Protein AF-A0A968AR28-F1 (afdb_monomer_lite)

Radius of gyration: 14.94 Å; chains: 1; bounding box: 33×21×40 Å

Foldseek 3Di:
DVVVVVVVVVLLVVLVVVCVVVVVVVVCCQCPVVVHDDDPVVVVVVVVVVSSVVSSVVVVVVPD

Sequence (64 aa):
MIKNLRFLLSKFLAAFLDVLPIILVITVFQIWVIQQPFPHLKETLLGFLLVITGLFIFVQGLET

pLDDT: mean 85.84, std 9.0, range [54.97, 95.5]

Secondary structure (DSSP, 8-state):
-HHHHHHHHHHHHHHHHHHHHHHHHHHHIIIIIS----TTHHHHHHHHHHHHHHHHHHHHHH--

Structure (mmCIF, N/CA/C/O backbone):
data_AF-A0A968AR28-F1
#
_entry.id   AF-A0A968AR28-F1
#
loop_
_atom_site.group_PDB
_atom_site.id
_atom_site.type_symbol
_atom_site.label_atom_id
_atom_site.label_alt_id
_atom_site.label_comp_id
_atom_site.label_asym_id
_atom_site.label_entity_id
_atom_site.label_seq_id
_atom_site.pdbx_PDB_ins_code
_atom_site.Cartn_x
_atom_site.Cartn_y
_atom_site.Cartn_z
_atom_site.occupancy
_atom_site.B_iso_or_equiv
_atom_site.auth_seq_id
_atom_site.auth_comp_id
_atom_site.auth_asym_id
_atom_site.auth_atom_id
_atom_site.pdbx_PDB_model_num
ATOM 1 N N . MET A 1 1 ? 8.591 11.059 -28.724 1.00 54.97 1 MET A N 1
ATOM 2 C CA . MET A 1 1 ? 8.596 11.507 -27.312 1.00 54.97 1 MET A CA 1
ATOM 3 C C . MET A 1 1 ? 7.356 11.064 -26.521 1.00 54.97 1 MET A C 1
ATOM 5 O O . MET A 1 1 ? 7.523 10.537 -25.434 1.00 54.97 1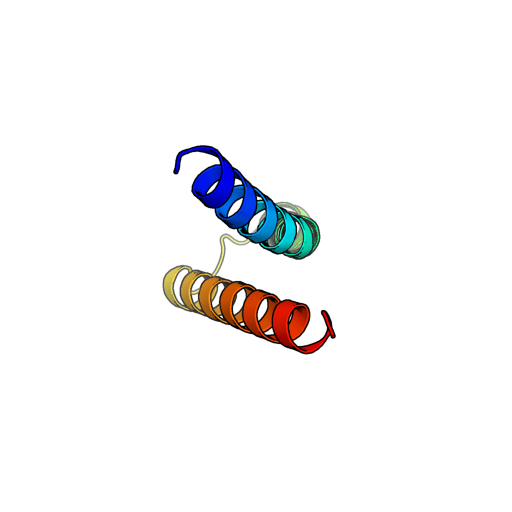 MET A O 1
ATOM 9 N N . ILE A 1 2 ? 6.128 11.172 -27.055 1.00 62.53 2 ILE A N 1
ATOM 10 C CA . ILE A 1 2 ? 4.881 10.812 -26.330 1.00 62.53 2 ILE A CA 1
ATOM 11 C C . ILE A 1 2 ? 4.738 9.297 -26.032 1.00 62.53 2 ILE A C 1
ATOM 13 O O . ILE A 1 2 ? 4.156 8.919 -25.018 1.00 62.53 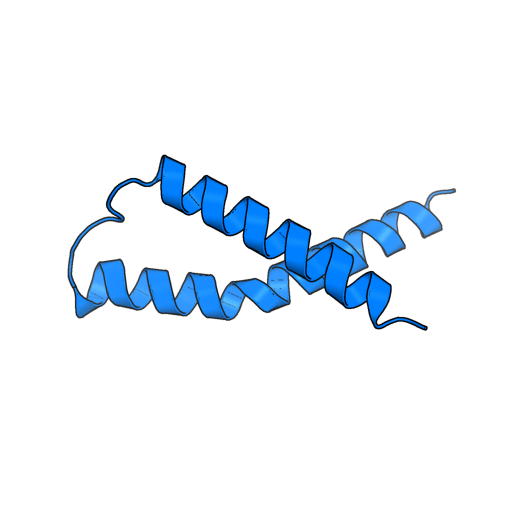2 ILE A O 1
ATOM 17 N N . LYS A 1 3 ? 5.289 8.406 -26.874 1.00 67.31 3 LYS A N 1
ATOM 18 C CA . LYS A 1 3 ? 5.202 6.940 -26.680 1.00 67.31 3 LYS A CA 1
ATOM 19 C C . LYS A 1 3 ? 5.933 6.440 -25.421 1.00 67.31 3 LYS A C 1
ATOM 21 O O . LYS A 1 3 ? 5.422 5.553 -24.748 1.00 67.31 3 LYS A O 1
ATOM 26 N N . ASN A 1 4 ? 7.074 7.033 -25.073 1.00 69.62 4 ASN A N 1
ATOM 27 C CA . ASN A 1 4 ? 7.896 6.604 -23.935 1.00 69.62 4 ASN A CA 1
ATOM 28 C C . ASN A 1 4 ? 7.228 6.923 -22.588 1.00 69.62 4 ASN A C 1
ATOM 30 O O . ASN A 1 4 ? 7.288 6.118 -21.665 1.00 69.62 4 ASN A O 1
ATOM 34 N N . LEU A 1 5 ? 6.527 8.056 -22.494 1.00 72.31 5 LEU A N 1
ATOM 35 C CA . LEU A 1 5 ? 5.816 8.445 -21.275 1.00 72.31 5 LEU A CA 1
ATOM 36 C C . LEU A 1 5 ? 4.635 7.510 -20.974 1.00 72.31 5 LEU A C 1
ATOM 38 O O . LEU A 1 5 ? 4.407 7.143 -19.826 1.00 72.31 5 LEU A O 1
ATOM 42 N N . ARG A 1 6 ? 3.915 7.072 -22.017 1.00 76.19 6 ARG A N 1
ATOM 43 C CA . ARG A 1 6 ? 2.805 6.114 -21.879 1.00 76.19 6 ARG A CA 1
ATOM 44 C C . ARG A 1 6 ? 3.285 4.738 -21.412 1.00 76.19 6 ARG A C 1
ATOM 46 O O . ARG A 1 6 ? 2.592 4.107 -20.626 1.00 76.19 6 ARG A O 1
ATOM 53 N N . PHE A 1 7 ? 4.465 4.308 -21.855 1.00 76.75 7 PHE A N 1
ATOM 54 C CA . PHE A 1 7 ? 5.079 3.045 -21.436 1.00 76.75 7 PHE A CA 1
ATOM 55 C C . PHE A 1 7 ? 5.516 3.061 -19.962 1.00 76.75 7 PHE A C 1
ATOM 57 O O . PHE A 1 7 ? 5.267 2.110 -19.227 1.00 76.75 7 PHE A O 1
ATOM 64 N N . LEU A 1 8 ? 6.114 4.163 -19.497 1.00 74.69 8 LEU A N 1
ATOM 65 C CA . LEU A 1 8 ? 6.474 4.313 -18.082 1.00 74.69 8 LEU A CA 1
ATOM 66 C C . LEU A 1 8 ? 5.232 4.364 -17.181 1.00 74.69 8 LEU A C 1
ATOM 68 O O . LEU A 1 8 ? 5.190 3.694 -16.152 1.00 74.69 8 LEU A O 1
ATOM 72 N N . LEU A 1 9 ? 4.192 5.094 -17.600 1.00 80.19 9 LEU A N 1
ATOM 73 C CA . LEU A 1 9 ? 2.915 5.142 -16.884 1.00 80.19 9 LEU A CA 1
ATOM 74 C C . LEU A 1 9 ? 2.213 3.781 -16.840 1.00 80.19 9 LEU A C 1
ATOM 76 O O . LEU A 1 9 ? 1.647 3.438 -15.807 1.00 80.19 9 LEU A O 1
ATOM 80 N N . SER A 1 10 ? 2.256 2.990 -17.920 1.00 80.25 10 SER A N 1
ATOM 81 C CA . SER A 1 10 ? 1.640 1.659 -17.916 1.00 80.25 10 SER A CA 1
ATOM 82 C C . SER A 1 10 ? 2.360 0.698 -16.975 1.00 80.25 10 SER A C 1
ATOM 84 O O . SER A 1 10 ? 1.696 -0.055 -16.274 1.00 80.25 10 SER A O 1
ATOM 86 N N . LYS A 1 11 ? 3.698 0.746 -16.912 1.00 75.12 11 LYS A N 1
ATOM 87 C CA . LYS A 1 11 ? 4.478 -0.062 -15.961 1.00 75.12 11 LYS A CA 1
ATOM 88 C C . LYS A 1 11 ? 4.207 0.333 -14.510 1.00 75.12 11 LYS A C 1
ATOM 90 O O . LYS A 1 11 ? 4.032 -0.534 -13.662 1.00 75.12 11 LYS A O 1
ATOM 95 N N . PHE A 1 12 ? 4.113 1.632 -14.233 1.00 76.44 12 PHE A N 1
ATOM 96 C CA . PHE A 1 12 ? 3.768 2.119 -12.899 1.00 76.44 12 PHE A CA 1
ATOM 97 C C . PHE A 1 12 ? 2.344 1.712 -12.483 1.00 76.44 12 PHE A C 1
ATOM 99 O O . PHE A 1 12 ? 2.133 1.250 -11.365 1.00 76.44 12 PHE A O 1
ATOM 106 N N . LEU A 1 13 ? 1.370 1.828 -13.393 1.00 83.06 13 LEU A N 1
ATOM 107 C CA . LEU A 1 13 ? -0.003 1.373 -13.154 1.00 83.06 13 LEU A CA 1
ATOM 108 C C . LEU A 1 13 ? -0.089 -0.140 -12.949 1.00 83.06 13 LEU A C 1
ATOM 110 O O . LEU A 1 13 ? -0.850 -0.571 -12.092 1.00 83.06 13 LEU A O 1
ATOM 114 N N . ALA A 1 14 ? 0.686 -0.934 -13.690 1.00 82.06 14 ALA A N 1
ATOM 115 C CA . ALA A 1 14 ? 0.752 -2.379 -13.484 1.00 82.06 14 ALA A CA 1
ATOM 116 C C . ALA A 1 14 ? 1.239 -2.716 -12.064 1.00 82.06 14 ALA A C 1
ATOM 118 O O . ALA A 1 14 ? 0.539 -3.412 -11.339 1.00 82.06 14 ALA A O 1
ATOM 119 N N . ALA A 1 15 ? 2.342 -2.109 -11.614 1.00 78.31 15 ALA A N 1
ATOM 120 C CA . ALA A 1 15 ? 2.845 -2.300 -10.252 1.00 7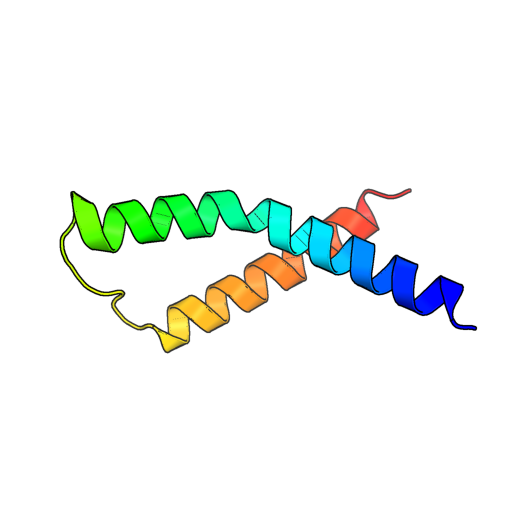8.31 15 ALA A CA 1
ATOM 121 C C . ALA A 1 15 ? 1.842 -1.839 -9.173 1.00 78.31 15 ALA A C 1
ATOM 123 O O . ALA A 1 15 ? 1.744 -2.439 -8.106 1.00 78.31 15 ALA A O 1
ATOM 124 N N . PHE A 1 16 ? 1.063 -0.783 -9.436 1.00 83.19 16 PHE A N 1
ATOM 125 C CA . PHE A 1 16 ? -0.015 -0.366 -8.535 1.00 83.19 16 PHE A CA 1
ATOM 126 C C . PHE A 1 16 ? -1.161 -1.390 -8.493 1.00 83.19 16 PHE A C 1
ATOM 128 O O . PHE A 1 16 ? -1.683 -1.691 -7.419 1.00 83.19 16 PHE A O 1
ATOM 135 N N . LEU A 1 17 ? -1.537 -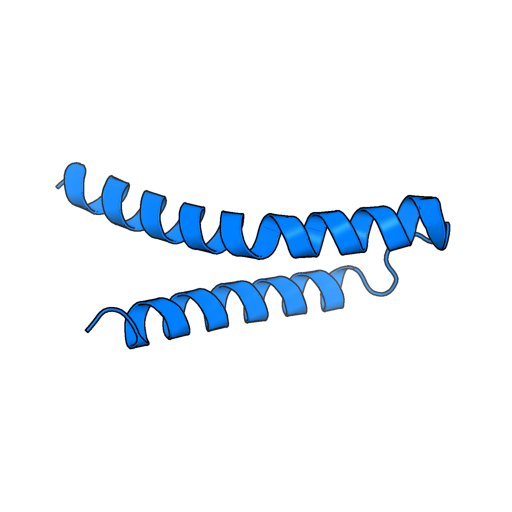1.948 -9.648 1.00 88.19 17 LEU A N 1
ATOM 136 C CA . LEU A 1 17 ? -2.546 -3.002 -9.752 1.00 88.19 17 LEU A CA 1
ATOM 137 C C . LEU A 1 17 ? -2.110 -4.297 -9.061 1.00 88.19 17 LEU A C 1
ATOM 139 O O . LEU A 1 17 ? -2.971 -4.979 -8.521 1.00 88.19 17 LEU A O 1
ATOM 143 N N . ASP A 1 18 ? -0.813 -4.598 -8.994 1.00 86.25 18 ASP A N 1
ATOM 144 C CA . ASP A 1 18 ? -0.294 -5.753 -8.247 1.00 86.25 18 ASP A CA 1
ATOM 145 C C . ASP A 1 18 ? -0.508 -5.613 -6.727 1.00 86.25 18 ASP A C 1
ATOM 147 O O . ASP A 1 18 ? -0.721 -6.599 -6.021 1.00 86.25 18 ASP A O 1
ATOM 151 N N . VAL A 1 19 ? -0.500 -4.379 -6.208 1.00 86.25 19 VAL A N 1
ATOM 152 C CA . VAL A 1 19 ? -0.719 -4.073 -4.780 1.00 86.25 19 VAL A CA 1
ATOM 153 C C . VAL A 1 19 ? -2.207 -3.861 -4.459 1.00 86.25 19 VAL A C 1
ATOM 155 O O . VAL A 1 19 ? -2.628 -4.008 -3.308 1.00 86.25 19 VAL A O 1
ATOM 158 N N . LEU A 1 20 ? -3.039 -3.579 -5.465 1.00 90.25 20 LEU A N 1
ATOM 159 C CA . LEU A 1 20 ? -4.480 -3.358 -5.313 1.00 90.25 20 LEU A CA 1
ATOM 160 C C . LEU A 1 20 ? -5.218 -4.503 -4.580 1.00 90.25 20 LEU A C 1
ATOM 162 O O . LEU A 1 20 ? -6.003 -4.186 -3.683 1.00 90.25 20 LEU A O 1
ATOM 166 N N . PRO A 1 21 ? -4.976 -5.805 -4.862 1.00 91.19 21 PRO A N 1
ATOM 167 C CA . PRO A 1 21 ? -5.599 -6.904 -4.126 1.00 91.19 21 PRO A CA 1
ATOM 168 C C . PRO A 1 21 ? -5.278 -6.851 -2.632 1.00 91.19 21 PRO A C 1
ATOM 170 O O . PRO A 1 21 ? -6.155 -7.084 -1.807 1.00 91.19 21 PRO A O 1
ATOM 173 N N . ILE A 1 22 ? -4.039 -6.496 -2.279 1.00 90.44 22 ILE A N 1
ATOM 174 C CA . ILE A 1 22 ? -3.588 -6.391 -0.888 1.00 90.44 22 ILE A CA 1
ATOM 175 C C . ILE A 1 22 ? -4.326 -5.244 -0.192 1.00 90.44 22 ILE A C 1
ATOM 177 O O . ILE A 1 22 ? -4.891 -5.438 0.883 1.00 90.44 22 ILE A O 1
ATOM 181 N N . ILE A 1 23 ? -4.385 -4.066 -0.824 1.00 91.31 23 ILE A N 1
ATOM 182 C CA . ILE A 1 23 ? -5.126 -2.904 -0.305 1.00 91.31 23 ILE A CA 1
ATOM 183 C C . ILE A 1 23 ? -6.605 -3.253 -0.109 1.00 91.31 23 ILE A C 1
ATOM 185 O O . ILE A 1 23 ? -7.191 -2.907 0.920 1.00 91.31 23 ILE A O 1
ATOM 189 N N . LEU A 1 24 ? -7.204 -3.953 -1.074 1.00 94.19 24 LEU A N 1
ATOM 190 C CA . LEU A 1 24 ? -8.608 -4.346 -1.041 1.00 94.19 24 LEU A CA 1
ATOM 191 C C . LEU A 1 24 ? -8.879 -5.310 0.114 1.00 94.19 24 LEU A C 1
ATOM 193 O O . LEU A 1 24 ? -9.778 -5.055 0.912 1.00 94.19 24 LEU A O 1
ATOM 197 N N . VAL A 1 25 ? -8.066 -6.361 0.259 1.00 94.50 25 VAL A N 1
ATOM 198 C CA . VAL A 1 25 ? -8.173 -7.313 1.373 1.00 94.50 25 VAL A CA 1
ATOM 199 C C . VAL A 1 25 ? -8.038 -6.586 2.709 1.00 94.50 25 VAL A C 1
ATOM 201 O O . VAL A 1 25 ? -8.917 -6.718 3.556 1.00 94.50 25 VAL A O 1
ATOM 204 N N . ILE A 1 26 ? -7.005 -5.758 2.894 1.00 91.56 26 ILE A N 1
ATOM 205 C CA . ILE A 1 26 ? -6.805 -5.028 4.155 1.00 91.56 26 ILE A CA 1
ATOM 206 C C . ILE A 1 26 ? -8.005 -4.119 4.449 1.00 91.56 26 ILE A C 1
ATOM 208 O O . ILE A 1 26 ? -8.509 -4.118 5.568 1.00 91.56 26 ILE A O 1
ATOM 212 N N . THR A 1 27 ? -8.507 -3.385 3.456 1.00 92.50 27 THR A N 1
ATOM 213 C CA . THR A 1 27 ? -9.650 -2.473 3.628 1.00 92.50 27 THR A CA 1
ATOM 214 C C . THR A 1 27 ? -10.925 -3.222 4.012 1.00 92.50 27 THR A C 1
ATOM 216 O O .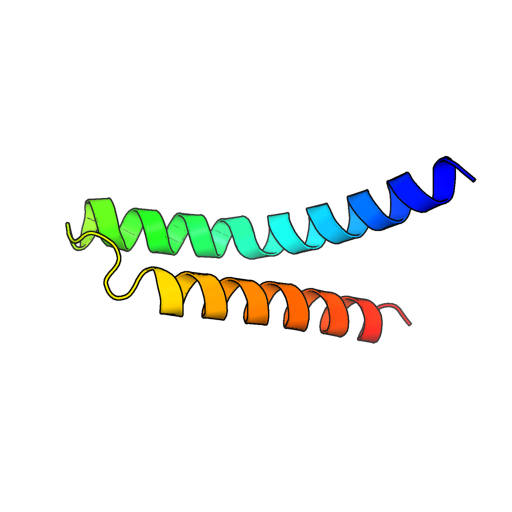 THR A 1 27 ? -11.650 -2.783 4.906 1.00 92.50 27 THR A O 1
ATOM 219 N N . VAL A 1 28 ? -11.188 -4.372 3.383 1.00 95.31 28 VAL A N 1
ATOM 220 C CA . VAL A 1 28 ? -12.330 -5.226 3.731 1.00 95.31 28 VAL A CA 1
ATOM 221 C C . VAL A 1 28 ? -12.211 -5.714 5.170 1.00 95.31 28 VAL A C 1
ATOM 223 O O . VAL A 1 28 ? -13.158 -5.578 5.941 1.00 95.31 28 VAL A O 1
ATOM 226 N N . PHE A 1 29 ? -11.045 -6.226 5.562 1.00 93.81 29 PHE A N 1
ATOM 227 C CA . PHE A 1 29 ? -10.838 -6.710 6.923 1.00 93.81 29 PHE A CA 1
ATOM 228 C C . PHE A 1 29 ? -10.975 -5.595 7.960 1.00 93.81 29 PHE A C 1
ATOM 230 O O . PHE A 1 29 ? -11.663 -5.792 8.954 1.00 93.81 29 PHE A O 1
ATOM 237 N N . GLN A 1 30 ? -10.393 -4.419 7.726 1.00 91.75 30 GLN A N 1
ATOM 238 C CA . GLN A 1 30 ? -10.476 -3.296 8.665 1.00 91.75 30 GLN A CA 1
ATOM 239 C C . GLN A 1 30 ? -11.924 -2.828 8.861 1.00 91.75 30 GLN A C 1
ATOM 241 O O . GLN A 1 30 ? -12.415 -2.762 9.986 1.00 91.75 30 GLN A O 1
ATOM 246 N N . ILE A 1 31 ? -12.642 -2.572 7.766 1.00 93.25 31 ILE A N 1
ATOM 247 C CA . ILE A 1 31 ? -13.961 -1.932 7.826 1.00 93.25 31 ILE A CA 1
ATOM 248 C C . ILE A 1 31 ? -15.077 -2.935 8.134 1.00 93.25 31 ILE A C 1
ATOM 250 O O . ILE A 1 31 ? -15.958 -2.639 8.935 1.00 93.25 31 ILE A O 1
ATOM 254 N N . TRP A 1 32 ? -15.063 -4.113 7.508 1.00 94.56 32 TRP A N 1
ATOM 255 C CA . TRP A 1 32 ? -16.197 -5.042 7.552 1.00 94.56 32 TRP A CA 1
ATOM 256 C C . TRP A 1 32 ? -16.025 -6.156 8.581 1.00 94.56 32 TRP A C 1
ATOM 258 O O . TRP A 1 32 ? -17.010 -6.591 9.172 1.00 94.56 32 TRP A O 1
ATOM 268 N N . VAL A 1 33 ? -14.793 -6.622 8.806 1.00 95.31 33 VAL A N 1
ATOM 269 C CA . VAL A 1 33 ? -14.524 -7.736 9.733 1.00 95.31 33 VAL A CA 1
ATOM 270 C C . VAL A 1 33 ? -14.192 -7.213 11.129 1.00 95.31 33 VAL A C 1
ATOM 272 O O . VAL A 1 33 ? -14.844 -7.582 12.100 1.00 95.31 33 VAL A O 1
ATOM 275 N N . ILE A 1 34 ? -13.193 -6.336 11.223 1.00 93.75 34 ILE A N 1
ATOM 276 C CA . ILE A 1 34 ? -12.680 -5.763 12.474 1.00 93.75 34 ILE A CA 1
ATOM 277 C C . ILE A 1 34 ? -13.554 -4.585 12.931 1.00 93.75 34 ILE A C 1
ATOM 279 O O . ILE A 1 34 ? -13.618 -4.298 14.125 1.00 93.75 34 ILE A O 1
ATOM 283 N N . GLN A 1 35 ? -14.261 -3.936 11.995 1.00 93.00 35 GLN A N 1
ATOM 284 C CA . GLN A 1 35 ? -15.133 -2.779 12.238 1.00 93.00 35 GLN A CA 1
ATOM 285 C C . GLN A 1 35 ? -14.400 -1.612 12.911 1.00 93.00 35 GLN A C 1
ATOM 287 O O . GLN A 1 35 ? -14.972 -0.864 13.704 1.00 93.00 35 GLN A O 1
ATOM 292 N N . GLN A 1 36 ? -13.119 -1.444 12.581 1.00 88.06 36 GLN A N 1
ATOM 293 C CA . GLN A 1 36 ? -12.310 -0.322 13.033 1.00 88.06 36 GLN A CA 1
ATOM 294 C C . GLN A 1 36 ? -11.764 0.436 11.823 1.00 88.06 36 GLN A C 1
ATOM 296 O O . GLN A 1 36 ? -11.292 -0.175 10.861 1.00 88.06 36 GLN A O 1
ATOM 301 N N . PRO A 1 37 ? -11.815 1.779 11.835 1.00 83.81 37 PRO A N 1
ATOM 302 C CA . PRO A 1 37 ? -11.100 2.550 10.835 1.00 83.81 37 PRO A CA 1
ATOM 303 C C . PRO A 1 37 ? -9.600 2.288 10.978 1.00 83.81 37 PRO A C 1
ATOM 305 O O . PRO A 1 37 ? -9.115 1.976 12.065 1.00 83.81 37 PRO A O 1
ATOM 308 N N . PHE A 1 38 ? -8.865 2.459 9.881 1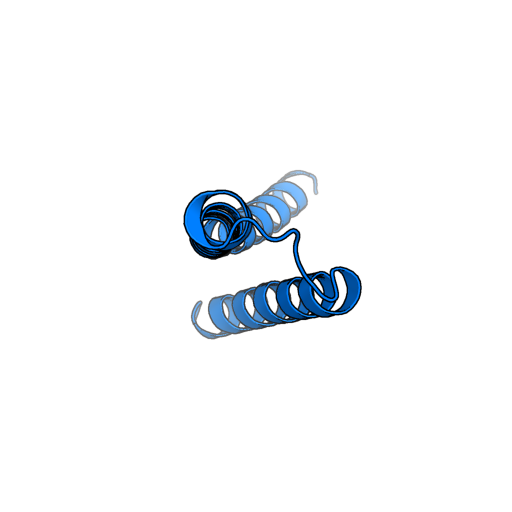.00 86.44 38 PHE A N 1
ATOM 309 C CA . PHE A 1 38 ? -7.418 2.270 9.860 1.00 86.44 38 PHE A CA 1
ATOM 310 C C . PHE A 1 38 ? -6.732 3.048 11.002 1.00 86.44 38 PHE A C 1
ATOM 312 O O . PHE A 1 38 ? -6.755 4.285 10.997 1.00 86.44 38 PHE A O 1
ATOM 319 N N . PRO A 1 39 ? -6.099 2.358 11.968 1.00 83.44 39 PRO A N 1
ATOM 320 C CA . PRO A 1 39 ? -5.275 3.021 12.965 1.00 83.44 39 PRO A CA 1
ATOM 321 C C . PRO A 1 39 ? -4.012 3.552 12.278 1.00 83.44 39 PRO A C 1
ATOM 323 O O . PRO A 1 39 ? -3.469 2.887 11.399 1.00 83.44 39 PRO A O 1
ATOM 326 N N . HIS A 1 40 ? -3.520 4.732 12.672 1.00 90.00 40 HIS A N 1
ATOM 327 C CA . HIS A 1 40 ? -2.251 5.268 12.147 1.00 90.00 40 HIS A CA 1
ATOM 328 C C . HIS A 1 40 ? -2.227 5.338 10.602 1.00 90.00 40 HIS A C 1
ATOM 330 O O . HIS A 1 40 ? -1.367 4.778 9.917 1.00 90.00 40 HIS A O 1
ATOM 336 N N . LEU A 1 41 ? -3.240 6.000 10.025 1.00 89.44 41 LEU A N 1
ATOM 337 C CA . LEU A 1 41 ? -3.415 6.125 8.571 1.00 89.44 41 LEU A CA 1
ATOM 338 C C . LEU A 1 41 ? -2.175 6.675 7.853 1.00 89.44 41 LEU A C 1
ATOM 340 O O . LEU A 1 41 ? -1.882 6.257 6.736 1.00 89.44 41 LEU A O 1
ATOM 344 N N . LYS A 1 42 ? -1.442 7.604 8.479 1.00 92.75 42 LYS A N 1
ATOM 345 C CA . LYS A 1 42 ? -0.245 8.213 7.883 1.00 92.75 42 LYS A CA 1
ATOM 346 C C . LYS A 1 42 ? 0.874 7.189 7.734 1.00 92.75 42 LYS A C 1
ATOM 348 O O . LYS A 1 42 ? 1.463 7.069 6.666 1.00 92.75 42 LYS A O 1
ATOM 353 N N . GLU A 1 43 ? 1.130 6.434 8.790 1.00 94.00 43 GLU A N 1
ATOM 354 C CA . GLU A 1 43 ? 2.123 5.370 8.855 1.00 94.00 43 GLU A CA 1
ATOM 355 C C . GLU A 1 43 ? 1.772 4.256 7.866 1.00 94.00 43 GLU A C 1
ATOM 357 O O . GLU A 1 43 ? 2.635 3.776 7.133 1.00 94.00 43 GLU A O 1
ATOM 362 N N . THR A 1 44 ? 0.484 3.918 7.773 1.00 90.44 44 THR A N 1
ATOM 363 C CA . THR A 1 44 ? -0.031 2.938 6.812 1.00 90.44 44 THR A CA 1
ATOM 364 C C . THR A 1 44 ? 0.188 3.396 5.366 1.00 90.44 44 THR A C 1
ATOM 366 O O . THR A 1 44 ? 0.677 2.625 4.541 1.00 90.44 44 THR A O 1
ATOM 369 N N . LEU A 1 45 ? -0.115 4.659 5.047 1.00 91.50 45 LEU A N 1
ATOM 370 C CA . LEU A 1 45 ? 0.122 5.233 3.717 1.00 91.50 45 LEU A CA 1
ATOM 371 C C . LEU A 1 45 ? 1.613 5.278 3.360 1.00 91.50 45 LEU A C 1
ATOM 373 O O . LEU A 1 45 ? 1.974 4.952 2.229 1.00 91.50 45 LEU A O 1
ATOM 377 N N . LEU A 1 46 ? 2.483 5.634 4.311 1.00 95.50 46 LEU A N 1
ATOM 378 C CA . LEU A 1 46 ? 3.934 5.576 4.111 1.00 95.50 46 LEU A CA 1
ATOM 379 C C . LEU A 1 46 ? 4.405 4.142 3.850 1.00 95.50 46 LEU A C 1
ATOM 381 O O . LEU A 1 46 ? 5.186 3.920 2.928 1.00 95.50 46 LEU A O 1
ATOM 385 N N . GLY A 1 47 ? 3.891 3.167 4.602 1.00 92.19 47 GLY A N 1
ATOM 386 C CA . GLY A 1 47 ? 4.158 1.748 4.374 1.00 92.19 47 GLY A CA 1
ATOM 387 C C . GLY A 1 47 ? 3.762 1.303 2.965 1.00 92.19 47 GLY A C 1
ATOM 388 O O . GLY A 1 47 ? 4.572 0.700 2.265 1.00 92.19 47 GLY A O 1
ATOM 389 N N . PHE A 1 48 ? 2.562 1.667 2.501 1.00 90.75 48 PHE A N 1
ATOM 390 C CA . PHE A 1 48 ? 2.127 1.369 1.131 1.00 90.75 48 PHE A CA 1
ATOM 391 C C . PHE A 1 48 ? 3.026 2.007 0.072 1.00 90.75 48 PHE A C 1
ATOM 393 O O . PHE A 1 48 ? 3.364 1.354 -0.915 1.00 90.75 48 PHE A O 1
ATOM 400 N N . LEU A 1 49 ? 3.452 3.253 0.280 1.00 91.56 49 LEU A N 1
ATOM 401 C CA . LEU A 1 49 ? 4.361 3.934 -0.639 1.00 91.56 49 LEU A CA 1
ATOM 402 C C . LEU A 1 49 ? 5.716 3.215 -0.731 1.00 91.56 49 LEU A C 1
ATOM 404 O O . LEU A 1 49 ? 6.241 3.030 -1.831 1.00 91.56 49 LEU A O 1
ATOM 408 N N . LEU A 1 50 ? 6.252 2.751 0.402 1.00 94.31 50 LEU A N 1
ATOM 409 C CA . LEU A 1 50 ? 7.476 1.947 0.444 1.00 94.31 50 LEU A CA 1
ATOM 410 C C . LEU A 1 50 ? 7.302 0.597 -0.264 1.00 94.31 50 LEU A C 1
ATOM 412 O O . LEU A 1 50 ? 8.179 0.208 -1.031 1.00 94.31 50 LEU A O 1
ATOM 416 N N . VAL A 1 51 ? 6.169 -0.087 -0.068 1.00 92.06 51 VAL A N 1
ATOM 417 C CA . VAL A 1 51 ? 5.863 -1.365 -0.736 1.00 92.06 51 VAL A CA 1
ATOM 418 C C . VAL A 1 51 ? 5.787 -1.198 -2.253 1.00 92.06 51 VAL A C 1
ATOM 420 O O . VAL A 1 51 ? 6.442 -1.948 -2.971 1.00 92.06 51 VAL A O 1
ATOM 423 N N . ILE A 1 52 ? 5.049 -0.200 -2.751 1.00 88.44 52 ILE A N 1
ATOM 424 C CA . ILE A 1 52 ? 4.931 0.068 -4.196 1.00 88.44 52 ILE A CA 1
ATOM 425 C C . ILE A 1 52 ? 6.304 0.404 -4.790 1.00 88.44 52 ILE A C 1
ATOM 427 O O . ILE A 1 52 ? 6.664 -0.101 -5.852 1.00 88.44 52 ILE A O 1
ATOM 431 N N . THR A 1 53 ? 7.094 1.223 -4.091 1.00 89.56 53 THR A N 1
ATOM 432 C CA . THR A 1 53 ? 8.448 1.591 -4.531 1.00 89.56 53 THR A CA 1
ATOM 433 C C . THR A 1 53 ? 9.370 0.370 -4.578 1.00 89.56 53 THR A C 1
ATOM 435 O O . THR A 1 53 ? 10.068 0.164 -5.570 1.00 89.56 53 THR A O 1
ATOM 438 N N . GLY A 1 54 ? 9.348 -0.467 -3.537 1.00 91.12 54 GLY A N 1
ATOM 439 C CA . GLY A 1 54 ? 10.125 -1.703 -3.472 1.00 91.12 54 GLY A CA 1
ATOM 440 C C . GLY A 1 54 ? 9.734 -2.694 -4.566 1.00 91.12 54 GLY A C 1
ATOM 441 O O . GLY A 1 54 ? 10.614 -3.229 -5.234 1.00 91.12 54 GLY A O 1
ATOM 442 N N . LEU A 1 55 ? 8.432 -2.879 -4.809 1.00 88.81 55 LEU A N 1
ATOM 443 C CA . LEU A 1 55 ? 7.924 -3.751 -5.868 1.00 88.81 55 LEU A CA 1
ATOM 444 C C . LEU A 1 55 ? 8.332 -3.248 -7.257 1.00 88.81 55 LEU A C 1
ATOM 446 O O . LEU A 1 55 ? 8.783 -4.037 -8.079 1.00 88.81 55 LEU A O 1
ATOM 450 N N . PHE A 1 56 ? 8.243 -1.940 -7.510 1.00 84.81 56 PHE A N 1
ATOM 451 C CA . PHE A 1 56 ? 8.679 -1.348 -8.776 1.00 84.81 56 PHE A CA 1
ATOM 452 C C . PHE A 1 56 ? 10.169 -1.605 -9.057 1.00 84.81 56 PHE A C 1
ATOM 454 O O . PHE A 1 56 ? 10.520 -2.041 -10.154 1.00 84.81 56 PHE A O 1
ATOM 461 N N . ILE A 1 57 ? 11.041 -1.371 -8.067 1.00 89.38 57 ILE A N 1
ATOM 462 C CA . ILE A 1 57 ? 12.485 -1.638 -8.189 1.00 89.38 57 ILE A CA 1
ATOM 463 C C . ILE A 1 57 ? 12.744 -3.141 -8.362 1.00 89.38 57 ILE A C 1
ATOM 465 O O . ILE A 1 57 ? 13.564 -3.531 -9.189 1.00 89.38 57 ILE A O 1
ATOM 469 N N . PHE A 1 58 ? 12.030 -3.986 -7.616 1.00 89.56 58 PHE A N 1
ATOM 470 C CA . PHE A 1 58 ? 12.149 -5.441 -7.690 1.00 89.56 58 PHE A CA 1
ATOM 471 C C . PHE A 1 58 ? 11.773 -5.985 -9.072 1.00 89.56 58 PHE A C 1
ATOM 473 O O . PHE A 1 58 ? 12.543 -6.740 -9.655 1.00 89.56 58 PHE A O 1
ATOM 480 N N . VAL A 1 59 ? 10.635 -5.559 -9.629 1.00 84.81 59 VAL A N 1
ATOM 481 C CA . VAL A 1 59 ? 10.183 -5.963 -10.969 1.00 84.81 59 VAL A CA 1
ATOM 482 C C . VAL A 1 59 ? 11.177 -5.519 -12.041 1.00 84.81 59 VAL A C 1
ATOM 484 O O . VAL A 1 59 ? 11.530 -6.320 -12.898 1.00 84.81 59 VAL A O 1
ATOM 487 N N . GLN A 1 60 ? 11.701 -4.291 -11.961 1.00 84.81 60 GLN A N 1
ATOM 488 C CA . GLN A 1 60 ? 12.778 -3.835 -12.852 1.00 84.81 60 GLN A CA 1
ATOM 489 C C . GLN A 1 60 ? 14.045 -4.692 -12.732 1.00 84.81 60 GLN A C 1
ATOM 491 O O . GLN A 1 60 ? 14.709 -4.939 -13.730 1.00 84.81 60 GLN A O 1
ATOM 496 N N . GLY A 1 61 ? 14.382 -5.160 -11.527 1.00 88.88 61 GLY A N 1
ATOM 497 C CA . GLY A 1 61 ? 15.511 -6.068 -11.309 1.00 88.88 61 GLY A CA 1
ATOM 498 C C . GLY A 1 61 ? 15.290 -7.488 -11.843 1.00 88.88 61 GLY A C 1
ATOM 499 O O . GLY A 1 61 ? 16.268 -8.180 -12.110 1.00 88.88 61 GLY A O 1
ATOM 500 N N . LEU A 1 62 ? 14.034 -7.924 -11.995 1.00 89.00 62 LEU A N 1
ATOM 501 C CA . LEU A 1 62 ? 13.665 -9.219 -12.581 1.00 89.00 62 LEU A CA 1
ATOM 502 C C . LEU A 1 62 ? 13.504 -9.169 -14.106 1.00 89.00 62 LEU A C 1
ATOM 504 O O . LEU A 1 62 ? 13.655 -10.196 -14.764 1.00 89.00 62 LEU A O 1
ATOM 508 N N . GLU A 1 63 ? 13.181 -8.002 -14.670 1.00 78.88 63 GLU A N 1
ATOM 509 C CA . GLU A 1 63 ? 13.184 -7.759 -16.115 1.00 78.88 63 GLU A CA 1
ATOM 510 C C . GLU A 1 63 ? 14.636 -7.663 -16.634 1.00 78.88 63 GLU A C 1
ATOM 512 O O . GLU A 1 63 ? 15.129 -6.590 -16.978 1.00 78.88 63 GLU A O 1
ATOM 517 N N . THR A 1 64 ? 15.322 -8.809 -16.674 1.00 58.94 64 THR A N 1
ATOM 518 C CA . THR A 1 64 ? 16.582 -9.047 -17.409 1.00 58.94 64 THR A CA 1
ATOM 519 C C . THR A 1 64 ? 16.330 -9.716 -18.747 1.00 58.94 64 THR A C 1
ATOM 521 O O . THR A 1 64 ? 15.576 -10.716 -18.754 1.00 58.94 64 THR A O 1
#